Protein AF-A0A950RR37-F1 (afdb_monomer_lite)

Radius of gyration: 21.87 Å; chains: 1; bounding box: 48×30×69 Å

pLDDT: mean 87.21, std 10.22, range [50.81, 97.88]

Sequence (177 aa):
MQLVANQQLVKNRVRLGLGCHIAALVVFAIGLAFSLSSNTAAGELRYESWVAILIGLMLYSLGQTQLRRWGPRNRQEEQLGQDIRGLDDRYKLYAFLASSLPDYILVSPAGATVLIVNQETGQISCVRDQWRKPGGSKIMSLFRAGLGNPSADAARQQQRLRSVLAAEGLSNVPTSA

Structure (mmCIF, N/CA/C/O backbone):
data_AF-A0A950RR37-F1
#
_entry.id   AF-A0A950RR37-F1
#
loop_
_atom_site.group_PDB
_atom_site.id
_atom_site.type_symbol
_atom_site.label_atom_id
_atom_site.label_alt_id
_atom_site.label_comp_id
_atom_site.label_asym_id
_atom_site.label_entity_id
_atom_site.label_seq_id
_atom_site.pdbx_PDB_ins_code
_atom_site.Cartn_x
_atom_site.Cartn_y
_atom_site.Cartn_z
_atom_site.occupancy
_atom_site.B_iso_or_equiv
_atom_site.auth_seq_id
_atom_site.auth_comp_id
_atom_site.auth_asym_id
_atom_site.auth_atom_id
_atom_site.pdbx_PDB_model_num
ATOM 1 N N . MET A 1 1 ? -6.127 9.080 21.975 1.00 81.38 1 MET A N 1
ATOM 2 C CA . MET A 1 1 ? -5.759 8.097 20.921 1.00 81.38 1 MET A CA 1
ATOM 3 C C . MET A 1 1 ? -4.321 8.308 20.429 1.00 81.38 1 MET A C 1
ATOM 5 O O . MET A 1 1 ? -3.855 9.444 20.397 1.00 81.38 1 MET A O 1
ATOM 9 N N . GLN A 1 2 ? -3.613 7.234 20.037 1.00 86.19 2 GLN A N 1
ATOM 10 C CA . GLN A 1 2 ? -2.251 7.303 19.468 1.00 86.19 2 GLN A CA 1
ATOM 11 C C . GLN A 1 2 ? -2.188 6.732 18.038 1.00 86.19 2 GLN A C 1
ATOM 13 O O . GLN A 1 2 ? -2.521 5.566 17.823 1.00 86.19 2 GLN A O 1
ATOM 18 N N . LEU A 1 3 ? -1.713 7.528 17.071 1.00 90.19 3 LEU A N 1
ATOM 19 C CA . LEU A 1 3 ? -1.350 7.066 15.725 1.00 90.19 3 LEU A CA 1
ATOM 20 C C . LEU A 1 3 ? 0.134 6.687 15.699 1.00 90.19 3 LEU A C 1
ATOM 22 O O . LEU A 1 3 ? 1.000 7.531 15.924 1.00 90.19 3 LEU A O 1
ATOM 26 N N . VAL A 1 4 ? 0.432 5.431 15.379 1.00 91.81 4 VAL A N 1
ATOM 27 C CA . VAL A 1 4 ? 1.797 4.913 15.255 1.00 91.81 4 VAL A CA 1
ATOM 28 C C . VAL A 1 4 ? 2.022 4.466 13.817 1.00 91.81 4 VAL A C 1
ATOM 30 O O . VAL A 1 4 ? 1.556 3.410 13.398 1.00 91.81 4 VAL A O 1
ATOM 33 N N . ALA A 1 5 ? 2.753 5.275 13.051 1.00 90.44 5 ALA A N 1
ATOM 34 C CA . ALA A 1 5 ? 3.065 4.992 11.655 1.00 90.44 5 ALA A CA 1
ATOM 35 C C . ALA A 1 5 ? 4.565 4.737 11.457 1.00 90.44 5 ALA A C 1
ATOM 37 O O . ALA A 1 5 ? 5.395 5.559 11.852 1.00 90.44 5 ALA A O 1
ATOM 38 N N . ASN A 1 6 ? 4.934 3.640 10.789 1.00 93.25 6 ASN A N 1
ATOM 39 C CA . ASN A 1 6 ? 6.340 3.353 10.483 1.00 93.25 6 ASN A CA 1
ATOM 40 C C . ASN A 1 6 ? 6.809 4.132 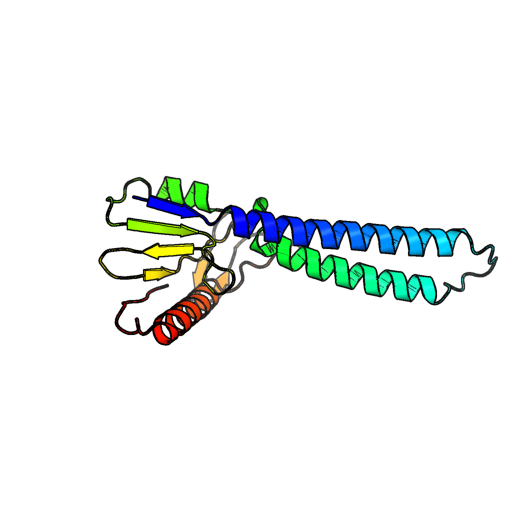9.241 1.00 93.25 6 ASN A C 1
ATOM 42 O O . ASN A 1 6 ? 6.939 3.602 8.134 1.00 93.25 6 ASN A O 1
ATOM 46 N N . GLN A 1 7 ? 7.085 5.422 9.436 1.00 91.06 7 GLN A N 1
ATOM 47 C CA . GLN A 1 7 ? 7.499 6.322 8.357 1.00 91.06 7 GLN A CA 1
ATOM 48 C C . GLN A 1 7 ? 8.806 5.875 7.687 1.00 91.06 7 GLN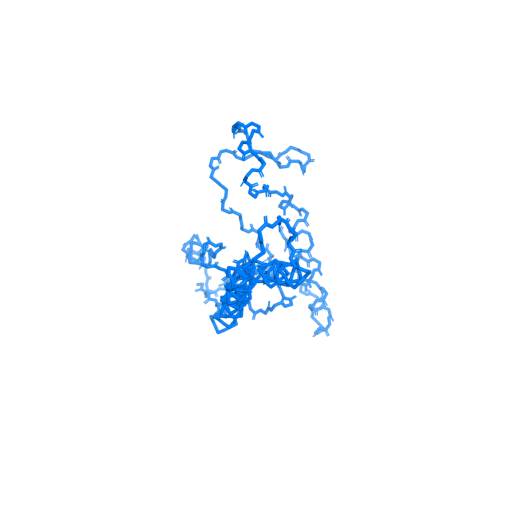 A C 1
ATOM 50 O O . GLN A 1 7 ? 8.985 6.092 6.489 1.00 91.06 7 GLN A O 1
ATOM 55 N N . GLN A 1 8 ? 9.715 5.239 8.431 1.00 92.62 8 GLN A N 1
ATOM 56 C CA . GLN A 1 8 ? 10.994 4.783 7.888 1.00 92.62 8 GLN A CA 1
ATOM 57 C C . GLN A 1 8 ? 10.807 3.617 6.914 1.00 92.62 8 GLN A C 1
ATOM 59 O O . GLN A 1 8 ? 11.353 3.644 5.809 1.00 92.62 8 GLN A O 1
ATOM 64 N N . LEU A 1 9 ? 9.992 2.624 7.284 1.00 92.12 9 LEU A N 1
ATOM 65 C CA . LEU A 1 9 ? 9.659 1.510 6.399 1.00 92.12 9 LEU A CA 1
ATOM 66 C C . LEU A 1 9 ? 8.993 2.014 5.117 1.00 92.12 9 LEU A C 1
ATOM 68 O O . LEU A 1 9 ? 9.409 1.633 4.023 1.00 92.12 9 LEU A O 1
ATOM 72 N N . VAL A 1 10 ? 8.003 2.901 5.247 1.00 91.94 10 VAL A N 1
ATOM 73 C CA . VAL A 1 10 ? 7.291 3.482 4.101 1.00 91.94 10 VAL A CA 1
ATOM 74 C C . VAL A 1 10 ? 8.262 4.223 3.182 1.00 91.94 10 VAL A C 1
ATOM 76 O O . VAL A 1 10 ? 8.319 3.925 1.989 1.00 91.94 10 VAL A O 1
ATOM 79 N N . LYS A 1 11 ? 9.095 5.122 3.723 1.00 93.44 11 LYS A N 1
ATOM 80 C CA . LYS A 1 11 ? 10.099 5.867 2.943 1.00 93.44 11 LYS A CA 1
ATOM 81 C C . LYS A 1 11 ? 11.045 4.934 2.190 1.00 93.44 11 LYS A C 1
ATOM 83 O O . LYS A 1 11 ? 11.296 5.149 1.007 1.00 93.44 11 LYS A O 1
ATOM 88 N N . ASN A 1 12 ? 11.536 3.881 2.840 1.00 93.88 12 ASN A N 1
ATOM 89 C CA . ASN A 1 12 ? 12.444 2.922 2.212 1.00 93.88 12 ASN A CA 1
ATOM 90 C C . ASN A 1 12 ? 11.770 2.151 1.072 1.00 93.88 12 ASN A C 1
ATOM 92 O O . ASN A 1 12 ? 12.359 1.980 0.006 1.00 93.88 12 ASN A O 1
ATOM 96 N N . ARG A 1 13 ? 10.516 1.726 1.256 1.00 93.69 13 ARG A N 1
ATOM 97 C CA . ARG A 1 13 ? 9.759 1.009 0.221 1.00 93.69 13 ARG A CA 1
ATOM 98 C C . ARG A 1 13 ? 9.394 1.901 -0.965 1.00 93.69 13 ARG A C 1
ATOM 100 O O . ARG A 1 13 ? 9.458 1.434 -2.100 1.00 93.69 13 ARG A O 1
ATOM 107 N N . VAL A 1 14 ? 9.082 3.175 -0.720 1.00 94.50 14 VAL A N 1
ATOM 108 C CA . VAL A 1 14 ? 8.862 4.175 -1.777 1.00 94.50 14 VAL A CA 1
ATOM 109 C C . VAL A 1 14 ? 10.147 4.433 -2.560 1.00 94.50 14 VAL A C 1
ATOM 111 O O . VAL A 1 14 ? 10.114 4.431 -3.787 1.00 94.50 14 VAL A O 1
ATOM 114 N N . ARG A 1 15 ? 11.290 4.593 -1.877 1.00 95.38 15 ARG A N 1
ATOM 115 C CA . ARG A 1 15 ? 12.597 4.756 -2.536 1.00 95.38 15 ARG A CA 1
ATOM 116 C C . ARG A 1 15 ? 12.960 3.554 -3.399 1.00 95.38 15 ARG A C 1
ATOM 118 O O . ARG A 1 15 ? 13.442 3.755 -4.505 1.00 95.38 15 ARG A O 1
ATOM 125 N N . LEU A 1 16 ? 12.690 2.334 -2.930 1.00 94.75 16 LEU A N 1
ATOM 126 C CA . LEU A 1 16 ? 12.880 1.123 -3.732 1.00 94.75 16 LEU A CA 1
ATOM 127 C C . LEU A 1 16 ? 12.036 1.178 -5.015 1.00 94.75 16 LEU A C 1
ATOM 129 O O . LEU A 1 16 ? 12.565 0.970 -6.101 1.00 94.75 16 LEU A O 1
ATOM 133 N N . GLY A 1 17 ? 10.747 1.517 -4.899 1.00 94.44 17 GLY A N 1
ATOM 134 C CA . GLY A 1 17 ? 9.853 1.626 -6.055 1.00 94.44 17 GLY A CA 1
ATOM 135 C C . GLY A 1 17 ? 10.295 2.695 -7.057 1.00 94.44 17 GLY A C 1
ATOM 136 O O . GLY A 1 17 ? 10.339 2.441 -8.260 1.00 94.44 17 GLY A O 1
ATOM 137 N N . LEU A 1 18 ? 10.695 3.868 -6.558 1.00 95.56 18 LEU A N 1
ATOM 138 C CA . LEU A 1 18 ? 11.233 4.947 -7.386 1.00 95.56 18 LEU A CA 1
ATOM 139 C C . LEU A 1 18 ? 12.555 4.544 -8.055 1.00 95.56 18 LEU A C 1
ATOM 141 O O . LEU A 1 18 ? 12.738 4.803 -9.240 1.00 95.56 18 LEU A O 1
ATOM 145 N N . GLY A 1 19 ? 13.443 3.865 -7.326 1.00 96.94 19 GLY A N 1
ATOM 146 C CA . GLY A 1 19 ? 14.690 3.324 -7.862 1.00 96.94 19 GLY A CA 1
ATOM 147 C C . GLY A 1 19 ? 14.450 2.333 -9.001 1.00 96.94 19 GLY A C 1
ATOM 148 O O . GLY A 1 19 ? 15.083 2.452 -10.046 1.00 96.94 19 GLY A O 1
ATOM 149 N N . CYS A 1 20 ? 13.484 1.419 -8.856 1.00 97.00 20 CYS A N 1
ATOM 150 C CA . CYS A 1 20 ? 13.084 0.499 -9.926 1.00 97.00 20 CYS A CA 1
ATOM 151 C C . CYS A 1 20 ? 12.562 1.235 -11.170 1.00 97.00 20 CYS A C 1
ATOM 153 O O . CYS A 1 20 ? 12.906 0.856 -12.286 1.00 97.00 20 CYS A O 1
ATOM 155 N N . HIS A 1 21 ? 11.773 2.302 -11.004 1.00 96.88 21 HIS A N 1
ATOM 156 C CA . HIS A 1 21 ? 11.297 3.111 -12.132 1.00 96.88 21 HIS A CA 1
ATOM 157 C C . HIS A 1 21 ? 12.425 3.878 -12.83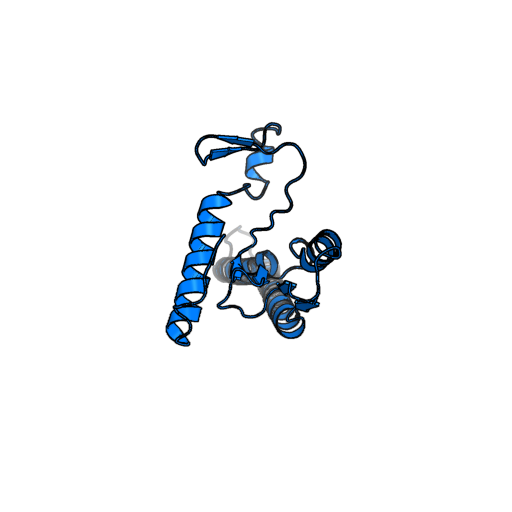1 1.00 96.88 21 HIS A C 1
ATOM 159 O O . HIS A 1 21 ? 12.455 3.921 -14.058 1.00 96.88 21 HIS A O 1
ATOM 165 N N . ILE A 1 22 ? 13.365 4.452 -12.073 1.00 97.88 22 ILE A N 1
ATOM 166 C CA . ILE A 1 22 ? 14.547 5.113 -12.645 1.00 97.88 22 ILE A CA 1
ATOM 167 C C . ILE A 1 22 ? 15.394 4.092 -13.412 1.00 97.88 22 ILE A C 1
ATOM 169 O O . ILE A 1 22 ? 15.778 4.350 -14.549 1.00 97.88 22 ILE A O 1
ATOM 173 N N . ALA A 1 23 ? 15.626 2.909 -12.837 1.00 97.69 23 ALA A N 1
ATOM 174 C CA . ALA A 1 23 ? 16.347 1.831 -13.506 1.00 97.69 23 ALA A CA 1
ATOM 175 C C . ALA A 1 23 ? 15.642 1.385 -14.798 1.00 97.69 23 ALA A C 1
ATOM 177 O O . ALA A 1 23 ? 16.295 1.250 -15.829 1.00 97.69 23 ALA A O 1
ATOM 178 N N . ALA A 1 24 ? 14.313 1.228 -14.775 1.00 97.50 24 ALA A N 1
ATOM 179 C CA . ALA A 1 24 ? 13.527 0.923 -15.969 1.00 97.50 24 ALA A CA 1
ATOM 180 C C . ALA A 1 24 ? 13.706 1.995 -17.056 1.00 97.50 24 ALA A C 1
ATOM 182 O O . ALA A 1 24 ? 13.945 1.661 -18.213 1.00 97.50 24 ALA A O 1
ATOM 183 N N . LEU A 1 25 ? 13.656 3.279 -16.683 1.00 97.69 25 LEU A N 1
ATOM 184 C CA . LEU A 1 25 ? 13.842 4.396 -17.609 1.00 97.69 25 LEU A CA 1
ATOM 185 C C . LEU A 1 25 ? 15.244 4.404 -18.232 1.00 97.69 25 LEU A C 1
ATOM 187 O O . LEU A 1 25 ? 15.368 4.612 -19.436 1.00 97.69 25 LEU A O 1
ATOM 191 N N . VAL A 1 26 ? 16.286 4.123 -17.445 1.00 97.81 26 VAL A N 1
ATOM 192 C CA . VAL A 1 26 ? 17.661 3.986 -17.952 1.00 97.81 26 VAL A CA 1
ATOM 193 C C . VAL A 1 26 ? 17.765 2.824 -18.941 1.00 97.81 26 VAL A C 1
ATOM 195 O O . VAL A 1 26 ? 18.327 2.995 -20.020 1.00 97.81 26 VAL A O 1
ATOM 198 N N . VAL A 1 27 ? 17.182 1.664 -18.625 1.00 96.62 27 VAL A N 1
ATOM 199 C CA . VAL A 1 27 ? 17.177 0.499 -19.527 1.00 96.62 27 VAL A CA 1
ATOM 200 C C . VAL A 1 27 ? 16.452 0.815 -20.837 1.00 96.62 27 VAL A C 1
ATOM 202 O O . VAL A 1 27 ? 16.970 0.506 -21.910 1.00 96.62 27 VAL A O 1
ATOM 205 N N . PHE A 1 28 ? 15.298 1.483 -20.778 1.00 95.75 28 PHE A N 1
ATOM 206 C CA . PHE A 1 28 ? 14.585 1.914 -21.981 1.00 95.75 28 PHE A CA 1
ATOM 207 C C . PHE A 1 28 ? 15.392 2.928 -22.801 1.00 95.75 28 PHE A C 1
ATOM 209 O O . PHE A 1 28 ? 15.444 2.805 -24.022 1.00 95.75 28 PHE A O 1
ATOM 216 N N . ALA A 1 29 ? 16.059 3.888 -22.155 1.00 94.94 29 ALA A N 1
ATOM 217 C CA . ALA A 1 29 ? 16.904 4.867 -22.836 1.00 94.94 29 ALA A CA 1
ATOM 218 C C . ALA A 1 29 ? 18.097 4.205 -23.546 1.00 94.94 29 ALA A C 1
ATOM 220 O O . ALA A 1 29 ? 18.396 4.550 -24.686 1.00 94.94 29 ALA A O 1
ATOM 221 N N . ILE A 1 30 ? 18.734 3.213 -22.914 1.00 92.50 30 ILE A N 1
ATOM 222 C CA . ILE A 1 30 ? 19.810 2.417 -23.523 1.00 92.50 30 ILE A CA 1
ATOM 223 C C . ILE A 1 30 ? 19.277 1.619 -24.723 1.00 92.50 30 ILE A C 1
ATOM 225 O O . ILE A 1 30 ? 19.874 1.651 -25.799 1.00 92.50 30 ILE A O 1
ATOM 229 N N . GLY A 1 31 ? 18.133 0.944 -24.568 1.00 90.75 31 GLY A N 1
ATOM 230 C CA . GLY A 1 31 ? 17.492 0.197 -25.655 1.00 90.75 31 GLY A CA 1
ATOM 231 C C . GLY A 1 31 ? 17.124 1.081 -26.851 1.00 90.75 31 GLY A C 1
ATOM 232 O O . GLY A 1 31 ? 17.312 0.675 -28.000 1.00 90.75 31 GLY A O 1
ATOM 233 N N . LEU A 1 32 ? 16.662 2.307 -26.582 1.00 89.50 32 LEU A N 1
ATOM 234 C CA . LEU A 1 32 ? 16.367 3.315 -27.597 1.00 89.50 32 LEU A CA 1
ATOM 235 C C . LEU A 1 32 ? 17.644 3.831 -28.273 1.00 89.50 32 LEU A C 1
ATOM 237 O O . LEU A 1 32 ? 17.692 3.898 -29.496 1.00 89.50 32 LEU A O 1
ATOM 241 N N . ALA A 1 33 ? 18.694 4.148 -27.513 1.00 89.31 33 ALA A N 1
ATOM 242 C CA . ALA A 1 33 ? 19.965 4.618 -28.065 1.00 89.31 33 ALA A CA 1
ATOM 243 C C . ALA A 1 33 ? 20.596 3.587 -29.014 1.00 89.31 33 ALA A C 1
ATOM 245 O O . ALA A 1 33 ? 21.077 3.950 -30.089 1.00 89.31 33 ALA A O 1
ATOM 246 N N . PHE A 1 34 ? 20.535 2.298 -28.663 1.00 86.25 34 PHE A N 1
ATOM 247 C CA . PHE A 1 34 ? 20.963 1.221 -29.554 1.00 86.25 34 PHE A CA 1
ATOM 248 C C . PHE A 1 34 ? 20.127 1.150 -30.832 1.00 86.25 34 PHE A C 1
ATOM 250 O O . PHE A 1 34 ? 20.703 1.010 -31.908 1.00 86.25 34 PHE A O 1
ATOM 257 N N . SER A 1 35 ? 18.805 1.308 -30.722 1.00 83.88 35 SER A N 1
ATOM 258 C CA . SER A 1 35 ? 17.900 1.327 -31.877 1.00 83.88 35 SER A CA 1
ATOM 259 C C . SER A 1 35 ? 18.124 2.528 -32.801 1.00 83.88 35 SER A C 1
ATOM 261 O O . SER A 1 35 ? 17.881 2.417 -33.997 1.00 83.88 35 SER A O 1
ATOM 263 N N . LEU A 1 36 ? 18.548 3.677 -32.266 1.00 83.75 36 LEU A N 1
ATOM 264 C CA . LEU A 1 36 ? 18.825 4.885 -33.054 1.00 83.75 36 LEU A CA 1
ATOM 265 C C . LEU A 1 36 ? 20.225 4.867 -33.681 1.00 83.75 36 LEU A C 1
ATOM 267 O O . LEU A 1 36 ? 20.450 5.502 -34.705 1.00 83.75 36 LEU A O 1
ATOM 271 N N . SER A 1 37 ? 21.164 4.146 -33.066 1.00 80.44 37 SER A N 1
ATOM 272 C CA . SER A 1 37 ? 22.545 4.024 -33.551 1.00 80.44 37 SER A CA 1
ATOM 273 C C . SER A 1 37 ? 22.694 2.968 -34.652 1.00 80.44 37 SER A C 1
ATOM 275 O O . SER A 1 37 ? 23.680 2.974 -35.389 1.00 80.44 37 SER A O 1
ATOM 277 N N . SER A 1 38 ? 21.736 2.047 -34.782 1.00 67.19 38 SER A N 1
ATOM 278 C CA . SER A 1 38 ? 21.681 1.107 -35.900 1.00 67.19 38 SER A CA 1
ATOM 279 C C . SER A 1 38 ? 21.205 1.827 -37.162 1.00 67.19 38 SER A C 1
ATOM 281 O O . SER A 1 38 ? 20.023 2.110 -37.328 1.00 67.19 38 SER A O 1
ATOM 283 N N . ASN A 1 39 ? 22.143 2.101 -38.067 1.00 60.59 39 ASN A N 1
ATOM 284 C CA . ASN A 1 39 ? 21.918 2.692 -39.388 1.00 60.59 39 ASN A CA 1
ATOM 285 C C . ASN A 1 39 ? 21.335 1.647 -40.371 1.00 60.59 39 ASN A C 1
ATOM 287 O O . ASN A 1 39 ? 21.856 1.422 -41.462 1.00 60.59 39 ASN A O 1
ATOM 291 N N . THR A 1 40 ? 20.313 0.906 -39.940 1.00 58.16 40 THR A N 1
ATOM 292 C CA . THR A 1 40 ? 19.701 -0.183 -40.708 1.00 58.16 40 THR A CA 1
ATOM 293 C C . THR A 1 40 ? 18.518 0.358 -41.499 1.00 58.16 40 THR A C 1
ATOM 295 O O . THR A 1 40 ? 17.463 0.654 -40.946 1.00 58.16 40 THR A O 1
ATOM 298 N N . ALA A 1 41 ? 18.694 0.460 -42.818 1.00 53.84 41 ALA A N 1
ATOM 299 C CA . ALA A 1 41 ? 17.680 0.887 -43.789 1.00 53.84 41 ALA A CA 1
ATOM 300 C C . ALA A 1 41 ? 16.501 -0.101 -43.965 1.00 53.84 41 ALA A C 1
ATOM 302 O O . ALA A 1 41 ? 15.653 0.094 -44.832 1.00 53.84 41 ALA A O 1
ATOM 303 N N . ALA A 1 42 ? 16.419 -1.152 -43.152 1.00 50.81 42 ALA A N 1
ATOM 304 C CA . ALA A 1 42 ? 15.324 -2.110 -43.135 1.00 50.81 42 ALA A CA 1
ATOM 305 C C . ALA A 1 42 ? 14.915 -2.341 -41.677 1.00 50.81 42 ALA A C 1
ATOM 307 O O . ALA A 1 42 ? 15.781 -2.493 -40.819 1.00 50.81 42 ALA A O 1
ATOM 308 N N . GLY A 1 43 ? 13.608 -2.315 -41.403 1.00 56.91 43 GLY A N 1
ATOM 309 C CA . GLY A 1 43 ? 12.986 -2.330 -40.073 1.00 56.91 43 GLY A CA 1
ATOM 310 C C . GLY A 1 43 ? 13.155 -3.615 -39.253 1.00 56.91 43 GLY A C 1
ATOM 311 O O . GLY A 1 43 ? 12.210 -4.047 -38.596 1.00 56.91 43 GLY A O 1
ATOM 312 N N . GLU A 1 44 ? 14.336 -4.227 -39.268 1.00 61.81 44 GLU A N 1
ATOM 313 C CA . GLU A 1 44 ? 14.703 -5.315 -38.371 1.00 61.81 44 GLU A CA 1
ATOM 314 C C . GLU A 1 44 ? 15.087 -4.729 -37.009 1.00 61.81 44 GLU A C 1
ATOM 316 O O . GLU A 1 44 ? 16.198 -4.241 -36.796 1.00 61.81 44 GLU A O 1
ATOM 321 N N . LEU A 1 45 ? 14.141 -4.748 -36.064 1.00 63.16 45 LEU A N 1
ATOM 322 C CA . LEU A 1 45 ? 14.453 -4.456 -34.668 1.00 63.16 45 LEU A CA 1
ATOM 323 C C . LEU A 1 45 ? 15.481 -5.470 -34.160 1.00 63.16 45 LEU A C 1
ATOM 325 O O . LEU A 1 45 ? 15.186 -6.659 -34.018 1.00 63.16 45 LEU A O 1
ATOM 329 N N . ARG A 1 46 ? 16.674 -4.969 -33.840 1.00 69.56 46 ARG A N 1
ATOM 330 C CA . ARG A 1 46 ? 17.762 -5.724 -33.219 1.00 69.56 46 ARG A CA 1
ATOM 331 C C . ARG A 1 46 ? 17.275 -6.376 -31.915 1.00 69.56 46 ARG A C 1
ATOM 333 O O . ARG A 1 46 ? 16.556 -5.756 -31.124 1.00 69.56 46 ARG A O 1
ATOM 340 N N . TYR A 1 47 ? 17.644 -7.637 -31.688 1.00 82.88 47 TYR A N 1
ATOM 341 C CA . TYR A 1 47 ? 17.157 -8.439 -30.555 1.00 82.88 47 TYR A CA 1
ATOM 342 C C . TYR A 1 47 ? 17.436 -7.784 -29.187 1.00 82.88 47 TYR A C 1
ATOM 344 O O . TYR A 1 47 ? 16.694 -7.996 -28.229 1.00 82.88 47 TYR A O 1
ATOM 352 N N . GLU A 1 48 ? 18.467 -6.944 -29.085 1.00 82.19 48 GLU A N 1
ATOM 353 C CA . GLU A 1 48 ? 18.843 -6.236 -27.862 1.00 82.19 48 GLU A CA 1
ATOM 354 C C . GLU A 1 48 ? 17.782 -5.217 -27.438 1.00 82.19 48 GLU A C 1
ATOM 356 O O . GLU A 1 48 ? 17.537 -5.056 -26.242 1.00 82.19 48 GLU A O 1
ATOM 361 N N . SER A 1 49 ? 17.106 -4.564 -28.390 1.00 85.50 49 SER A N 1
ATOM 362 C CA . SER A 1 49 ? 16.012 -3.636 -28.084 1.00 85.50 49 SER A CA 1
ATOM 363 C C . SER A 1 49 ? 14.809 -4.377 -27.496 1.00 85.50 49 SER A C 1
ATOM 365 O O . SER A 1 49 ? 14.204 -3.893 -26.540 1.00 85.50 49 SER A O 1
ATOM 367 N N . TRP A 1 50 ? 14.508 -5.587 -27.980 1.00 88.69 50 TRP A N 1
ATOM 368 C CA . TRP A 1 50 ? 13.466 -6.440 -27.398 1.00 88.69 50 TRP A CA 1
ATOM 369 C C . TRP A 1 50 ? 13.797 -6.862 -25.966 1.00 88.69 50 TRP A C 1
ATOM 371 O O . TRP A 1 50 ? 12.948 -6.765 -25.078 1.00 88.69 50 TRP A O 1
ATOM 381 N N . VAL A 1 51 ? 15.044 -7.272 -25.721 1.00 92.19 51 VAL A N 1
ATOM 382 C CA . VAL A 1 51 ? 15.516 -7.630 -24.376 1.00 92.19 51 VAL A CA 1
ATOM 383 C C . VAL A 1 51 ? 15.433 -6.427 -23.432 1.00 92.19 51 VAL A C 1
ATOM 385 O O . VAL A 1 51 ? 14.930 -6.558 -22.315 1.00 92.19 51 VAL A O 1
ATOM 388 N N . ALA A 1 52 ? 15.851 -5.240 -23.883 1.00 93.25 52 ALA A N 1
ATOM 389 C CA . ALA A 1 52 ? 15.755 -4.013 -23.096 1.00 93.25 52 ALA A CA 1
ATOM 390 C C . ALA A 1 52 ? 14.299 -3.670 -22.740 1.00 93.25 52 ALA A C 1
ATOM 3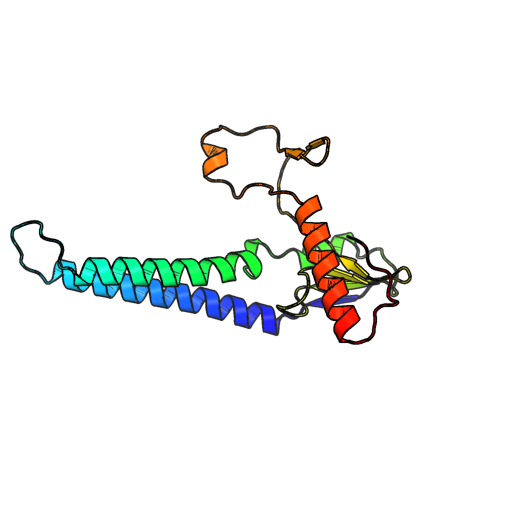92 O O . ALA A 1 52 ? 14.015 -3.328 -21.592 1.00 93.25 52 ALA A O 1
ATOM 393 N N . ILE A 1 53 ? 13.361 -3.820 -23.683 1.00 93.38 53 ILE A N 1
ATOM 394 C CA . ILE A 1 53 ? 11.935 -3.588 -23.423 1.00 93.38 53 ILE A CA 1
ATOM 395 C C . ILE A 1 53 ? 11.414 -4.548 -22.347 1.00 93.38 53 ILE A C 1
ATOM 397 O O . ILE A 1 53 ? 10.776 -4.106 -21.391 1.00 93.38 53 ILE A O 1
ATOM 401 N N . LEU A 1 54 ? 11.706 -5.846 -22.461 1.00 95.75 54 LEU A N 1
ATOM 402 C CA . LEU A 1 54 ? 11.243 -6.847 -21.494 1.00 95.75 54 LEU A CA 1
ATOM 403 C C . LEU A 1 54 ? 11.789 -6.583 -20.085 1.00 95.75 54 LEU A C 1
ATOM 405 O O . LEU A 1 54 ? 11.027 -6.585 -19.115 1.00 95.75 54 LEU A O 1
ATOM 409 N N . ILE A 1 55 ? 13.088 -6.298 -19.969 1.00 96.69 55 ILE A N 1
ATOM 410 C CA . ILE A 1 55 ? 13.724 -5.993 -18.681 1.00 96.69 55 ILE A CA 1
ATOM 411 C C . ILE A 1 55 ? 13.163 -4.693 -18.096 1.00 96.69 55 ILE A C 1
ATOM 413 O O . ILE A 1 55 ? 12.825 -4.641 -16.911 1.00 96.69 55 ILE A O 1
ATOM 417 N N . GLY A 1 56 ? 13.012 -3.651 -18.918 1.00 96.81 56 GLY A N 1
ATOM 418 C CA . GLY A 1 56 ? 12.440 -2.380 -18.486 1.00 96.81 56 GLY A CA 1
ATOM 419 C C . GLY A 1 56 ? 11.001 -2.533 -17.986 1.00 96.81 56 GLY A C 1
ATOM 420 O O . GLY A 1 56 ? 10.661 -2.006 -16.927 1.00 96.81 56 GLY A O 1
ATOM 421 N N . LEU A 1 57 ? 10.168 -3.321 -18.674 1.00 97.00 57 LEU A N 1
ATOM 422 C CA . LEU A 1 57 ? 8.795 -3.610 -18.245 1.00 97.00 57 LEU A CA 1
ATOM 423 C C . LEU A 1 57 ? 8.749 -4.404 -16.934 1.00 97.00 57 LEU A C 1
ATOM 425 O O . LEU A 1 57 ? 7.903 -4.126 -16.082 1.00 97.00 57 LEU A O 1
ATOM 429 N N . MET A 1 58 ? 9.668 -5.352 -16.734 1.00 97.19 58 MET A N 1
ATOM 430 C CA . MET A 1 58 ? 9.772 -6.102 -15.480 1.00 97.19 58 MET A CA 1
ATOM 431 C C . MET A 1 58 ? 10.143 -5.183 -14.308 1.00 97.19 58 MET A C 1
ATOM 433 O O . MET A 1 58 ? 9.475 -5.204 -13.273 1.00 97.19 58 MET A O 1
ATOM 437 N N . LEU A 1 59 ? 11.160 -4.333 -14.479 1.00 96.56 59 LEU A N 1
ATOM 438 C CA . LEU A 1 59 ? 11.575 -3.352 -13.470 1.00 96.56 59 LEU A CA 1
ATOM 439 C C . LEU A 1 59 ? 10.465 -2.344 -13.166 1.00 96.56 59 LEU A C 1
ATOM 441 O O . LEU A 1 59 ? 10.202 -2.048 -11.999 1.00 96.56 59 LEU A O 1
ATOM 445 N N . TYR A 1 60 ? 9.777 -1.857 -14.200 1.00 96.50 60 TYR A N 1
ATOM 446 C CA . TYR A 1 60 ? 8.629 -0.973 -14.039 1.00 96.50 60 TYR A CA 1
ATOM 447 C C . TYR A 1 60 ? 7.508 -1.656 -13.250 1.00 96.50 60 TYR A C 1
ATOM 449 O O . TYR A 1 60 ? 7.001 -1.090 -12.286 1.00 96.50 60 TYR A O 1
ATOM 457 N N . SER A 1 61 ? 7.168 -2.902 -13.589 1.00 95.38 61 SER A N 1
ATOM 458 C CA . SER A 1 61 ? 6.154 -3.680 -12.871 1.00 95.38 61 SER A CA 1
ATOM 459 C C . SER A 1 61 ? 6.505 -3.848 -11.387 1.00 95.38 61 SER A C 1
ATOM 461 O O . SER A 1 61 ? 5.674 -3.580 -10.515 1.00 95.38 61 SER A O 1
ATOM 463 N N . LEU A 1 62 ? 7.760 -4.195 -11.074 1.00 94.94 62 LEU A N 1
ATOM 464 C CA . LEU A 1 62 ? 8.249 -4.295 -9.695 1.00 94.94 62 LEU A CA 1
ATOM 465 C C . LEU A 1 62 ? 8.195 -2.950 -8.959 1.00 94.94 62 LEU A C 1
ATOM 467 O O . LEU A 1 62 ? 7.745 -2.896 -7.818 1.00 94.94 62 LEU A O 1
ATOM 471 N N . GLY A 1 63 ? 8.586 -1.846 -9.597 1.00 94.12 63 GLY A N 1
ATOM 472 C CA . GLY A 1 63 ? 8.461 -0.518 -8.992 1.00 94.12 63 GLY A CA 1
ATOM 473 C C . GLY A 1 63 ? 7.003 -0.130 -8.733 1.00 94.12 63 GLY A C 1
ATOM 474 O O . GLY A 1 63 ? 6.659 0.407 -7.674 1.00 94.12 63 GLY A O 1
ATOM 475 N N . GLN A 1 64 ? 6.119 -0.490 -9.659 1.00 93.38 64 GLN A N 1
ATOM 476 C CA . GLN A 1 64 ? 4.708 -0.164 -9.592 1.00 93.38 64 GLN A CA 1
ATOM 477 C C . GLN A 1 64 ? 3.985 -0.930 -8.479 1.00 93.38 64 GLN A C 1
ATOM 479 O O . GLN A 1 64 ? 3.113 -0.343 -7.833 1.00 93.38 64 GLN A O 1
ATOM 484 N N . THR A 1 65 ? 4.335 -2.195 -8.211 1.00 91.25 65 THR A N 1
ATOM 485 C CA . THR A 1 65 ? 3.776 -2.941 -7.064 1.00 91.25 65 THR A CA 1
ATOM 486 C C . THR A 1 65 ? 4.154 -2.280 -5.740 1.00 91.25 65 THR A C 1
ATOM 488 O O . THR A 1 65 ? 3.300 -2.133 -4.862 1.00 91.25 65 THR A O 1
ATOM 491 N N . GLN A 1 66 ? 5.384 -1.770 -5.629 1.00 90.75 66 GLN A N 1
ATOM 492 C CA . GLN A 1 66 ? 5.825 -1.031 -4.451 1.00 90.75 66 GLN A CA 1
ATOM 493 C C . GLN A 1 66 ? 5.040 0.279 -4.278 1.00 90.75 66 GLN A C 1
ATOM 495 O O . GLN A 1 66 ? 4.476 0.554 -3.217 1.00 90.75 66 GLN A O 1
ATOM 500 N N . LEU A 1 67 ? 4.931 1.085 -5.330 1.00 91.50 67 LEU A N 1
ATOM 501 C CA . LEU A 1 67 ? 4.226 2.365 -5.240 1.00 91.50 67 LEU A CA 1
ATOM 502 C C . LEU A 1 67 ? 2.709 2.211 -5.067 1.00 91.50 67 LEU A C 1
ATOM 504 O O . LEU A 1 67 ? 2.090 3.078 -4.456 1.00 91.50 67 LEU A O 1
ATOM 508 N N . ARG A 1 68 ? 2.102 1.109 -5.531 1.00 88.62 68 ARG A N 1
ATOM 509 C CA . ARG A 1 68 ? 0.679 0.817 -5.282 1.00 88.62 68 ARG A CA 1
ATOM 510 C C . ARG A 1 68 ? 0.377 0.583 -3.802 1.00 88.62 68 ARG A C 1
ATOM 512 O O . ARG A 1 68 ? -0.699 0.958 -3.363 1.00 88.62 68 ARG A O 1
ATOM 519 N N . ARG A 1 69 ? 1.289 -0.010 -3.029 1.00 87.44 69 ARG A N 1
ATOM 520 C CA . ARG A 1 69 ? 1.060 -0.239 -1.592 1.00 87.44 69 ARG A CA 1
ATOM 521 C C . ARG A 1 69 ? 1.547 0.918 -0.718 1.00 87.44 69 ARG A C 1
ATOM 523 O O . ARG A 1 69 ? 0.848 1.318 0.200 1.00 87.44 69 ARG A O 1
ATOM 530 N N . TRP A 1 70 ? 2.740 1.452 -0.990 1.00 89.56 70 TRP A N 1
ATOM 531 C CA . TRP A 1 70 ? 3.409 2.425 -0.107 1.00 89.56 70 TRP A CA 1
ATOM 532 C C . TRP A 1 70 ? 3.393 3.870 -0.625 1.00 89.56 70 TRP A C 1
ATOM 534 O O . TRP A 1 70 ? 3.879 4.774 0.057 1.00 89.56 70 TRP A O 1
ATOM 544 N N . GLY A 1 71 ? 2.883 4.106 -1.835 1.00 88.06 71 GLY A N 1
ATOM 545 C CA . GLY A 1 71 ? 2.876 5.428 -2.454 1.00 88.06 71 GLY A CA 1
ATOM 546 C C . GLY A 1 71 ? 1.960 6.423 -1.730 1.00 88.06 71 GLY A C 1
ATOM 547 O O . GLY A 1 71 ? 0.913 6.034 -1.215 1.00 88.06 71 GLY A O 1
ATOM 548 N N . PRO A 1 72 ? 2.301 7.726 -1.735 1.00 83.81 72 PRO A N 1
ATOM 549 C CA . PRO A 1 72 ? 1.559 8.764 -1.013 1.00 83.81 72 PRO A CA 1
ATOM 550 C C . PRO A 1 72 ? 0.100 8.879 -1.450 1.00 83.81 72 PRO A C 1
ATOM 552 O O . PRO A 1 72 ? -0.754 9.181 -0.629 1.00 83.81 72 PRO A O 1
ATOM 555 N N . ARG A 1 73 ? -0.196 8.580 -2.720 1.00 81.88 73 ARG A N 1
ATOM 556 C CA . ARG A 1 73 ? -1.562 8.619 -3.242 1.00 81.88 73 ARG A CA 1
ATOM 557 C C . ARG A 1 73 ? -2.502 7.681 -2.490 1.00 81.88 73 ARG A C 1
ATOM 559 O O . ARG A 1 73 ? -3.629 8.075 -2.268 1.00 81.88 73 ARG A O 1
ATOM 566 N N . ASN A 1 74 ? -2.041 6.501 -2.077 1.00 79.75 74 ASN A N 1
ATOM 567 C CA . ASN A 1 74 ? -2.887 5.465 -1.470 1.00 79.75 74 ASN A CA 1
ATOM 568 C C . ASN A 1 74 ? -2.822 5.472 0.070 1.00 79.75 74 ASN A C 1
ATOM 570 O O . ASN A 1 74 ? -3.419 4.621 0.726 1.00 79.75 74 ASN A O 1
ATOM 574 N N . ARG A 1 75 ? -2.072 6.413 0.652 1.00 87.88 75 ARG A N 1
ATOM 575 C CA . ARG A 1 75 ? -1.876 6.551 2.097 1.00 87.88 75 ARG A CA 1
ATOM 576 C C . ARG A 1 75 ? -3.029 7.327 2.718 1.00 87.88 75 ARG A C 1
ATOM 578 O O . ARG A 1 75 ? -3.462 8.345 2.183 1.00 87.88 75 ARG A O 1
ATOM 585 N N . GLN A 1 76 ? -3.555 6.811 3.822 1.00 89.06 76 GLN A N 1
ATOM 586 C CA . GLN A 1 76 ? -4.802 7.256 4.451 1.00 89.06 76 GLN A CA 1
ATOM 587 C C . GLN A 1 76 ? -4.683 7.368 5.971 1.00 89.06 76 GLN A C 1
ATOM 589 O O . GLN A 1 76 ? -5.660 7.692 6.635 1.00 89.06 76 GLN A O 1
ATOM 594 N N . GLU A 1 77 ? -3.493 7.156 6.535 1.00 90.25 77 GLU A N 1
ATOM 595 C CA . GLU A 1 77 ? -3.260 7.242 7.979 1.00 90.25 77 GLU A CA 1
ATOM 596 C C . GLU A 1 77 ? -3.628 8.600 8.582 1.00 90.25 77 GLU A C 1
ATOM 598 O O . GLU A 1 77 ? -4.068 8.649 9.725 1.00 90.25 77 GLU A O 1
ATOM 603 N N . GLU A 1 78 ? -3.449 9.693 7.839 1.00 88.25 78 GLU A N 1
ATOM 604 C CA . GLU A 1 78 ? -3.732 11.039 8.335 1.00 88.25 78 GLU A CA 1
ATOM 605 C C . GLU A 1 78 ? -5.237 11.293 8.398 1.00 88.25 78 GLU A C 1
ATOM 607 O O . GLU A 1 78 ? -5.734 11.720 9.435 1.00 88.25 78 GLU A O 1
ATOM 612 N N . GLN A 1 79 ? -5.966 10.952 7.331 1.00 89.88 79 GLN A N 1
ATOM 613 C CA . GLN A 1 79 ? -7.428 11.053 7.287 1.00 89.88 79 GLN A CA 1
ATOM 614 C C . GLN A 1 79 ? -8.065 10.124 8.320 1.00 89.88 79 GLN A C 1
ATOM 616 O O . GLN A 1 79 ? -8.838 10.570 9.160 1.00 89.88 79 GLN A O 1
ATOM 621 N N . LEU A 1 80 ? -7.635 8.861 8.359 1.00 89.88 80 LEU A N 1
ATOM 622 C CA . LEU A 1 80 ? -8.128 7.895 9.334 1.00 89.88 80 LEU A CA 1
ATOM 623 C C . LEU A 1 80 ? -7.807 8.326 10.771 1.00 89.88 80 LEU A C 1
ATOM 625 O O . LEU A 1 80 ? -8.634 8.167 11.661 1.00 89.88 80 LEU A O 1
ATOM 629 N N . GLY A 1 81 ? -6.623 8.901 11.000 1.00 89.94 81 GLY A N 1
ATOM 630 C CA . GLY A 1 81 ? -6.230 9.459 12.291 1.00 89.94 81 GLY A CA 1
ATOM 631 C C . GLY A 1 81 ? -7.078 10.660 12.718 1.00 89.94 81 GLY A C 1
ATOM 632 O O . GLY A 1 81 ? -7.346 10.812 13.909 1.00 89.94 81 GLY A O 1
ATOM 633 N N . GLN A 1 82 ? -7.522 11.491 11.771 1.00 90.25 82 GLN A N 1
ATOM 634 C CA . GLN A 1 82 ? -8.458 12.589 12.028 1.00 90.25 82 GLN A CA 1
ATOM 635 C C . GLN A 1 82 ? -9.856 12.059 12.371 1.00 90.25 82 GLN A C 1
ATOM 637 O O . GLN A 1 82 ? -10.426 12.487 13.374 1.00 90.25 82 GLN A O 1
ATOM 642 N N . ASP A 1 83 ? -10.358 11.084 11.611 1.00 88.00 83 ASP A N 1
ATOM 643 C CA . ASP A 1 83 ? -11.700 10.512 11.789 1.00 88.00 83 ASP A CA 1
ATOM 644 C C . ASP A 1 83 ? -11.872 9.819 13.148 1.00 88.00 83 ASP A C 1
ATOM 646 O O . ASP A 1 83 ? -12.937 9.878 13.761 1.00 88.00 83 ASP A O 1
ATOM 650 N N . ILE A 1 84 ? -10.809 9.197 13.667 1.00 87.38 84 ILE A N 1
ATOM 651 C CA . ILE A 1 84 ? -10.839 8.491 14.958 1.00 87.38 84 ILE A CA 1
ATOM 652 C C . ILE A 1 84 ? -10.275 9.312 16.123 1.00 87.38 84 ILE A C 1
ATOM 654 O O . ILE A 1 84 ? -10.105 8.789 17.226 1.00 87.38 84 ILE A O 1
ATOM 658 N N . ARG A 1 85 ? -9.994 10.605 15.918 1.00 86.19 85 ARG A N 1
ATOM 659 C CA . ARG A 1 85 ? -9.394 11.474 16.944 1.00 86.19 85 ARG A CA 1
ATOM 660 C C . ARG A 1 85 ? -10.269 11.636 18.189 1.00 86.19 85 ARG A C 1
ATOM 662 O O . ARG A 1 85 ? -9.740 11.886 19.266 1.00 86.19 85 ARG A O 1
ATOM 669 N N . GLY A 1 86 ? -11.586 11.472 18.045 1.00 87.38 86 GLY A N 1
ATOM 670 C CA . GLY A 1 86 ? -12.546 11.506 19.152 1.00 87.38 86 GLY A CA 1
ATOM 671 C C . GLY A 1 86 ? -12.512 10.277 20.069 1.00 87.38 86 GLY A C 1
ATOM 672 O O . GLY A 1 86 ? -13.211 10.261 21.078 1.00 87.38 86 GLY A O 1
ATOM 673 N N . LEU A 1 87 ? -11.726 9.246 19.737 1.00 89.06 87 LEU A N 1
ATOM 674 C CA . LEU A 1 87 ? -11.580 8.059 20.574 1.00 89.06 87 LEU A CA 1
ATOM 675 C C . LEU A 1 87 ? -10.617 8.293 21.749 1.00 89.06 87 LEU A C 1
ATOM 677 O O . LEU A 1 87 ? -9.605 8.991 21.650 1.00 89.06 87 LEU A O 1
ATOM 681 N N . ASP A 1 88 ? -10.923 7.615 22.852 1.00 90.19 88 ASP A N 1
ATOM 682 C CA . ASP A 1 88 ? -10.147 7.600 24.094 1.00 90.19 88 ASP A CA 1
ATOM 683 C C . ASP A 1 88 ? -8.699 7.078 23.894 1.00 90.19 88 ASP A C 1
ATOM 685 O O . ASP A 1 88 ? -8.345 6.472 22.878 1.00 90.19 88 ASP A O 1
ATOM 689 N N . ASP A 1 89 ? -7.826 7.280 24.878 1.00 88.94 89 ASP A N 1
ATOM 690 C CA . ASP A 1 89 ? -6.397 6.929 24.843 1.00 88.94 89 ASP A CA 1
ATOM 691 C C . ASP A 1 89 ? -6.108 5.427 24.826 1.00 88.94 89 ASP A C 1
ATOM 693 O O . ASP A 1 89 ? -5.006 4.996 24.482 1.00 88.94 89 ASP A O 1
ATOM 697 N N . ARG A 1 90 ? -7.127 4.616 25.105 1.00 91.44 90 ARG A N 1
ATOM 698 C CA . ARG A 1 90 ? -7.077 3.157 24.968 1.00 91.44 90 ARG A CA 1
ATOM 699 C C . ARG A 1 90 ? -7.065 2.682 23.512 1.00 91.44 90 ARG A C 1
ATOM 701 O O . ARG A 1 90 ? -6.793 1.508 23.271 1.00 91.44 90 ARG A O 1
ATOM 708 N N . TYR A 1 91 ? -7.354 3.567 22.557 1.00 92.94 91 TYR A N 1
ATOM 709 C CA . TYR A 1 91 ? -7.319 3.260 21.131 1.00 92.94 91 TYR A CA 1
ATOM 710 C C . TYR A 1 91 ? -5.976 3.648 20.514 1.00 92.94 91 TYR A C 1
ATOM 712 O O . TYR A 1 91 ? -5.504 4.785 20.648 1.00 92.94 91 TYR A O 1
ATOM 720 N N . LYS A 1 92 ? -5.376 2.701 19.790 1.00 93.62 92 LYS A N 1
ATOM 721 C CA . LYS A 1 92 ? -4.135 2.903 19.038 1.00 93.62 92 LYS A CA 1
ATOM 722 C C . LYS A 1 92 ? -4.317 2.465 17.598 1.00 93.62 92 LYS A C 1
ATOM 724 O O . LYS A 1 92 ? -4.692 1.324 17.345 1.00 93.62 92 LYS A O 1
ATOM 729 N N . LEU A 1 93 ? -4.020 3.355 16.660 1.00 94.44 93 LEU A N 1
ATOM 730 C CA . LEU A 1 93 ? -4.002 3.032 15.239 1.00 94.44 93 LEU A CA 1
ATOM 731 C C . LEU A 1 93 ? -2.559 2.808 14.802 1.00 94.44 93 LEU A C 1
ATOM 733 O O . LEU A 1 93 ? -1.740 3.723 14.857 1.00 94.44 93 LEU A O 1
ATOM 737 N N . TYR A 1 94 ? -2.260 1.603 14.340 1.00 94.50 94 TYR A N 1
ATOM 738 C CA . TYR A 1 94 ? -0.989 1.267 13.723 1.00 94.50 94 TYR A CA 1
ATOM 739 C C . TYR A 1 94 ? -1.125 1.340 12.208 1.00 94.50 94 TYR A C 1
ATOM 741 O O . TYR A 1 94 ? -1.978 0.666 11.634 1.00 94.50 94 TYR A O 1
ATOM 749 N N . ALA A 1 95 ? -0.267 2.133 11.572 1.00 93.75 95 ALA A N 1
ATOM 750 C CA . ALA A 1 95 ? -0.207 2.280 10.124 1.00 93.75 95 ALA A CA 1
ATOM 751 C C . ALA A 1 95 ? 1.143 1.785 9.589 1.00 93.75 95 ALA A C 1
ATOM 753 O O . ALA A 1 95 ? 2.213 2.227 10.019 1.00 93.75 95 ALA A O 1
ATOM 754 N N . PHE A 1 96 ? 1.095 0.860 8.633 1.00 91.50 96 PHE A N 1
ATOM 755 C CA . PHE A 1 96 ? 2.251 0.271 7.958 1.00 91.50 96 PHE A CA 1
ATOM 756 C C . PHE A 1 96 ? 3.337 -0.235 8.917 1.00 91.50 96 PHE A C 1
ATOM 758 O O . PHE A 1 96 ? 4.523 -0.056 8.653 1.00 91.50 96 PHE A O 1
ATOM 765 N N . LEU A 1 97 ? 2.954 -0.866 10.032 1.00 91.75 97 LEU A N 1
ATOM 766 C CA . LEU A 1 97 ? 3.897 -1.243 11.091 1.00 91.75 97 LEU A CA 1
ATOM 767 C C . LEU A 1 97 ? 5.032 -2.145 10.574 1.00 91.75 97 LEU A C 1
ATOM 769 O O . LEU A 1 97 ? 6.208 -1.889 10.845 1.00 91.75 97 LEU A O 1
ATOM 773 N N . ALA A 1 98 ? 4.677 -3.157 9.777 1.00 89.56 98 ALA A N 1
ATOM 774 C CA . ALA A 1 98 ? 5.606 -4.083 9.140 1.00 89.56 98 ALA A CA 1
ATOM 775 C C . ALA A 1 98 ? 5.090 -4.537 7.766 1.00 89.56 98 ALA A C 1
ATOM 777 O O . ALA A 1 98 ? 3.891 -4.569 7.510 1.00 89.56 98 ALA A O 1
ATOM 778 N N . SER A 1 99 ? 5.994 -4.967 6.876 1.00 86.38 99 SER A N 1
ATOM 779 C CA . SER A 1 99 ? 5.601 -5.499 5.555 1.00 86.38 99 SER A CA 1
ATOM 780 C C . SER A 1 99 ? 4.809 -6.814 5.648 1.00 86.38 99 SER A C 1
ATOM 782 O O . SER A 1 99 ? 4.051 -7.133 4.723 1.00 86.38 99 SER A O 1
ATOM 784 N N . SER A 1 100 ? 5.004 -7.557 6.746 1.00 87.00 100 SER A N 1
ATOM 785 C CA . SER A 1 100 ? 4.340 -8.815 7.105 1.00 87.00 100 SER A CA 1
ATOM 786 C C . SER A 1 100 ? 2.947 -8.631 7.711 1.00 87.00 100 SER A C 1
ATOM 788 O O . SER A 1 100 ? 2.200 -9.604 7.770 1.00 87.00 100 SER A O 1
ATOM 790 N N . LEU A 1 101 ? 2.589 -7.415 8.125 1.00 90.69 101 LEU A N 1
ATOM 791 C CA . LEU A 1 101 ? 1.322 -7.100 8.775 1.00 90.69 101 LEU A CA 1
ATOM 792 C C . LEU A 1 101 ? 0.338 -6.411 7.811 1.00 90.69 101 LEU A C 1
ATOM 794 O O . LEU A 1 101 ? 0.753 -5.938 6.741 1.00 90.69 101 LEU A O 1
ATOM 798 N N . PRO A 1 102 ? -0.959 -6.382 8.175 1.00 91.56 102 PRO A N 1
ATOM 799 C CA . PRO A 1 102 ? -1.948 -5.479 7.590 1.00 91.56 102 PRO A CA 1
ATOM 800 C C . PRO A 1 102 ? -1.487 -4.021 7.575 1.00 91.56 102 PRO A C 1
ATOM 802 O O . PRO A 1 102 ? -0.673 -3.605 8.403 1.00 91.56 102 PRO A O 1
ATOM 805 N N . ASP A 1 103 ? -2.025 -3.245 6.636 1.00 92.25 103 ASP A N 1
ATOM 806 C CA . ASP A 1 103 ? -1.628 -1.845 6.465 1.00 92.25 103 ASP A CA 1
ATOM 807 C C . ASP A 1 103 ? -2.167 -0.963 7.597 1.00 92.25 103 ASP A C 1
ATOM 809 O O . ASP A 1 103 ? -1.441 -0.094 8.073 1.00 92.25 103 ASP A O 1
ATOM 813 N N . TYR A 1 104 ? -3.381 -1.234 8.086 1.00 94.06 104 TYR A N 1
ATOM 814 C CA . TYR A 1 104 ? -3.978 -0.524 9.215 1.00 94.06 104 TYR A CA 1
ATOM 815 C C . TYR A 1 104 ? -4.529 -1.504 10.248 1.00 94.06 104 TYR A C 1
ATOM 817 O O . TYR A 1 104 ? -5.300 -2.410 9.922 1.00 94.06 104 TYR A O 1
ATOM 825 N N . ILE A 1 105 ? -4.137 -1.312 11.506 1.00 94.94 105 ILE A N 1
ATOM 826 C CA . ILE A 1 105 ? -4.606 -2.108 12.642 1.00 94.94 105 ILE A CA 1
ATOM 827 C C . ILE A 1 105 ? -5.051 -1.148 13.739 1.00 94.94 105 ILE A C 1
ATOM 829 O O . ILE A 1 105 ? -4.241 -0.382 14.262 1.00 94.94 105 ILE A O 1
ATOM 833 N N . LEU A 1 106 ? -6.325 -1.206 14.110 1.00 94.44 106 LEU A N 1
ATOM 834 C CA . LEU A 1 106 ? -6.868 -0.506 15.263 1.00 94.44 106 LEU A CA 1
ATOM 835 C C . LEU A 1 106 ? -6.856 -1.442 16.469 1.00 94.44 106 LEU A C 1
ATOM 837 O O . LEU A 1 106 ? -7.590 -2.426 16.524 1.00 94.44 106 LEU A O 1
ATOM 841 N N . VAL A 1 107 ? -6.028 -1.124 17.453 1.00 94.81 107 VAL A N 1
ATOM 842 C CA . VAL A 1 107 ? -6.004 -1.812 18.740 1.00 94.81 107 VAL A CA 1
ATOM 843 C C . VAL A 1 107 ? -6.907 -1.060 19.706 1.00 94.81 107 VAL A C 1
ATOM 845 O O . VAL A 1 107 ? -6.778 0.151 19.882 1.00 94.81 107 VAL A O 1
ATOM 848 N N . SER A 1 108 ? -7.822 -1.799 20.322 1.00 93.00 108 SER A N 1
ATOM 849 C CA . SER A 1 108 ? -8.787 -1.318 21.306 1.00 93.00 108 SER A CA 1
ATOM 850 C C . SER A 1 108 ? -8.818 -2.268 22.512 1.00 93.00 108 SER A C 1
ATOM 852 O O . SER A 1 108 ? -8.279 -3.374 22.427 1.00 93.00 108 SER A O 1
ATOM 854 N N . PRO A 1 109 ? -9.499 -1.911 23.616 1.00 91.31 109 PRO A N 1
ATOM 855 C CA . PRO A 1 109 ? -9.715 -2.832 24.735 1.00 91.31 109 PRO A CA 1
ATOM 856 C C . PRO A 1 109 ? -10.399 -4.152 24.350 1.00 91.31 109 PRO A C 1
ATOM 858 O O . PRO A 1 109 ? -10.232 -5.145 25.048 1.00 91.31 109 PRO A O 1
ATOM 861 N N . ALA A 1 110 ? -11.160 -4.172 23.251 1.00 90.75 110 ALA A N 1
ATOM 862 C CA . ALA A 1 110 ? -11.838 -5.369 22.763 1.00 90.75 110 ALA A CA 1
ATOM 863 C C . ALA A 1 110 ? -10.925 -6.293 21.935 1.00 90.75 110 ALA A C 1
ATOM 865 O O . ALA A 1 110 ? -11.318 -7.419 21.644 1.00 90.75 110 ALA A O 1
ATOM 866 N N . GLY A 1 111 ? -9.728 -5.840 21.545 1.00 92.94 111 GLY A N 1
ATOM 867 C CA . GLY A 1 111 ? -8.794 -6.590 20.705 1.00 92.94 111 GLY A CA 1
ATOM 868 C C . GLY A 1 111 ? -8.252 -5.783 19.525 1.00 92.94 111 GLY A C 1
ATOM 869 O O . GLY A 1 111 ? -8.298 -4.548 19.512 1.00 92.94 111 GLY A O 1
ATOM 870 N N . ALA A 1 112 ? -7.725 -6.492 18.525 1.00 94.81 112 ALA A N 1
ATOM 871 C CA . ALA A 1 112 ? -7.118 -5.911 17.331 1.00 94.81 112 ALA A CA 1
ATOM 872 C C . ALA A 1 112 ? -8.043 -6.044 16.111 1.00 94.81 112 ALA A C 1
ATOM 874 O O . ALA A 1 112 ? -8.349 -7.145 15.658 1.00 94.81 112 ALA A O 1
ATOM 875 N N . THR A 1 113 ? -8.464 -4.911 15.560 1.00 95.06 113 THR A N 1
ATOM 876 C CA . THR A 1 113 ? -9.303 -4.839 14.359 1.00 95.06 113 THR A CA 1
ATOM 877 C C . THR A 1 113 ? -8.453 -4.439 13.161 1.00 95.06 113 THR A C 1
ATOM 879 O O . THR A 1 113 ? -7.716 -3.455 13.224 1.00 95.06 113 THR A O 1
ATOM 882 N N . VAL A 1 114 ? -8.541 -5.184 12.064 1.00 95.12 114 VAL A N 1
ATOM 883 C CA . VAL A 1 114 ? -7.939 -4.789 10.786 1.00 95.12 114 VAL A CA 1
ATOM 884 C C . VAL A 1 114 ? -8.856 -3.796 10.086 1.00 95.12 114 VAL A C 1
ATOM 886 O O . VAL A 1 114 ? -10.061 -3.999 10.057 1.00 95.12 114 VAL A O 1
ATOM 889 N N . LEU A 1 115 ? -8.293 -2.735 9.507 1.00 92.94 115 LEU A N 1
ATOM 890 C CA . LEU A 1 115 ? -9.059 -1.760 8.732 1.00 92.94 115 LEU A CA 1
ATOM 891 C C . LEU A 1 115 ? -8.652 -1.828 7.258 1.00 92.94 115 LEU A C 1
ATOM 893 O O . LEU A 1 115 ? -7.481 -1.645 6.919 1.00 92.94 115 LEU A O 1
ATOM 897 N N . ILE A 1 116 ? -9.626 -2.063 6.379 1.00 90.62 116 ILE A N 1
ATOM 898 C CA . ILE A 1 116 ? -9.444 -1.962 4.928 1.00 90.62 116 ILE A CA 1
ATOM 899 C C . ILE A 1 116 ? -9.912 -0.585 4.479 1.00 90.62 116 ILE A C 1
ATOM 901 O O . ILE A 1 116 ? -11.082 -0.238 4.621 1.00 90.62 116 ILE A O 1
ATOM 905 N N . VAL A 1 117 ? -8.988 0.197 3.924 1.00 87.56 117 VAL A N 1
ATOM 906 C CA . VAL A 1 117 ? -9.263 1.562 3.473 1.00 87.56 117 VAL A CA 1
ATOM 907 C C . VAL A 1 117 ? -9.121 1.624 1.960 1.00 87.56 117 VAL A C 1
ATOM 909 O O . VAL A 1 117 ? -8.045 1.367 1.427 1.00 87.56 117 VAL A O 1
ATOM 912 N N . ASN A 1 118 ? -10.205 1.991 1.277 1.00 82.38 118 ASN A N 1
ATOM 913 C CA . ASN A 1 118 ? -10.237 2.183 -0.169 1.00 82.38 118 ASN A CA 1
ATOM 914 C C . ASN A 1 118 ? -10.656 3.617 -0.499 1.00 82.38 118 ASN A C 1
ATOM 916 O O . ASN A 1 118 ? -11.674 4.104 -0.015 1.00 82.38 118 ASN A O 1
ATOM 920 N N . GLN A 1 119 ? -9.891 4.276 -1.369 1.00 77.19 119 GLN A N 1
ATOM 921 C CA . GLN A 1 119 ? -10.156 5.642 -1.830 1.00 77.19 119 GLN A CA 1
ATOM 922 C C . GLN A 1 119 ? -11.121 5.661 -3.017 1.00 77.19 119 GLN A C 1
ATOM 924 O O . GLN A 1 119 ? -10.775 6.059 -4.132 1.00 77.19 119 GLN A O 1
ATOM 929 N N . GLU A 1 120 ? -12.346 5.206 -2.795 1.00 78.56 120 GLU A N 1
ATOM 930 C CA . GLU A 1 120 ? -13.360 5.182 -3.840 1.00 78.56 120 GLU A CA 1
ATOM 931 C C . GLU A 1 120 ? -14.398 6.270 -3.596 1.00 78.56 120 GLU A C 1
ATOM 933 O O . GLU A 1 120 ? -15.035 6.340 -2.553 1.00 78.56 120 GLU A O 1
ATOM 938 N N . THR A 1 121 ? -14.559 7.152 -4.580 1.00 75.81 121 THR A N 1
ATOM 939 C CA . THR A 1 121 ? -15.514 8.264 -4.511 1.00 75.81 121 THR A CA 1
ATOM 940 C C . THR A 1 121 ? -16.899 7.859 -5.013 1.00 75.81 121 THR A C 1
ATOM 942 O O . THR A 1 121 ? -17.025 6.978 -5.862 1.00 75.81 121 THR A O 1
ATOM 945 N N . GLY A 1 122 ? -17.948 8.544 -4.564 1.00 81.00 122 GLY A N 1
ATOM 946 C CA . GLY A 1 122 ? -19.320 8.289 -5.014 1.00 81.00 122 GLY A CA 1
ATOM 947 C C . GLY A 1 122 ? -20.000 7.136 -4.276 1.00 81.00 122 GLY A C 1
ATOM 948 O O . GLY A 1 122 ? -19.515 6.654 -3.257 1.00 81.00 122 GLY A O 1
ATOM 949 N N . GLN A 1 123 ? -21.164 6.721 -4.773 1.00 83.12 123 GLN A N 1
ATOM 950 C CA . GLN A 1 123 ? -21.970 5.705 -4.105 1.00 83.12 123 GLN A CA 1
ATOM 951 C C . GLN A 1 123 ? -21.382 4.312 -4.346 1.00 83.12 123 GLN A C 1
ATOM 953 O O . GLN A 1 123 ? -21.151 3.914 -5.487 1.00 83.12 123 GLN A O 1
ATOM 958 N N . ILE A 1 124 ? -21.158 3.572 -3.264 1.00 87.25 124 ILE A N 1
ATOM 959 C CA . ILE A 1 124 ? -20.706 2.181 -3.281 1.00 87.25 124 ILE A CA 1
ATOM 960 C C . ILE A 1 124 ? -21.815 1.348 -2.648 1.00 87.25 124 ILE A C 1
ATOM 962 O O . ILE A 1 124 ? -22.350 1.716 -1.604 1.00 87.25 124 ILE A O 1
ATOM 966 N N . SER A 1 125 ? -22.180 0.240 -3.284 1.00 88.69 125 SER A N 1
ATOM 967 C CA . SER A 1 125 ? -23.145 -0.713 -2.747 1.00 88.69 125 SER A CA 1
ATOM 968 C C . SER A 1 125 ? -22.511 -2.088 -2.588 1.00 88.69 125 SER A C 1
ATOM 970 O O . SER A 1 125 ? -21.682 -2.514 -3.394 1.00 88.69 125 SER A O 1
ATOM 972 N N . CYS A 1 126 ? -22.915 -2.788 -1.532 1.00 89.38 126 CYS A N 1
ATOM 973 C CA . CYS A 1 126 ? -22.568 -4.181 -1.307 1.00 89.38 126 CYS A CA 1
ATOM 974 C C . CYS A 1 126 ? -23.863 -4.984 -1.187 1.00 89.38 126 CYS A C 1
ATOM 976 O O . CYS A 1 126 ? -24.700 -4.700 -0.331 1.00 89.38 126 CYS A O 1
ATOM 978 N N . VAL A 1 127 ? -24.047 -5.969 -2.069 1.00 89.56 127 VAL A N 1
ATOM 979 C CA . VAL A 1 127 ? -25.196 -6.884 -2.036 1.00 89.56 127 VAL A CA 1
ATOM 980 C C . VAL A 1 127 ? -24.671 -8.307 -2.119 1.00 89.56 127 VAL A C 1
ATOM 982 O O . VAL A 1 127 ? -24.064 -8.674 -3.121 1.00 89.56 127 VAL A O 1
ATOM 985 N N . ARG A 1 128 ? -24.918 -9.119 -1.081 1.00 89.44 128 ARG A N 1
ATOM 986 C CA . ARG A 1 128 ? -24.446 -10.518 -0.998 1.00 89.44 128 ARG A CA 1
ATOM 987 C C . ARG A 1 128 ? -22.940 -10.646 -1.266 1.00 89.44 128 ARG A C 1
ATOM 989 O O . ARG A 1 128 ? -22.525 -11.441 -2.103 1.00 89.44 128 ARG A O 1
ATOM 996 N N . ASP A 1 129 ? -22.151 -9.809 -0.598 1.00 87.44 129 ASP A N 1
ATOM 997 C CA . ASP A 1 129 ? -20.691 -9.735 -0.749 1.00 87.44 129 ASP A CA 1
ATOM 998 C C . ASP A 1 129 ? -20.186 -9.323 -2.147 1.00 87.44 129 ASP A C 1
ATOM 1000 O O . ASP A 1 129 ? -19.003 -9.418 -2.467 1.00 87.44 129 ASP A O 1
ATOM 1004 N N . GLN A 1 130 ? -21.078 -8.824 -3.007 1.00 84.69 130 GLN A N 1
ATOM 1005 C CA . GLN A 1 130 ? -20.700 -8.237 -4.285 1.00 84.69 130 GLN A CA 1
ATOM 1006 C C . GLN A 1 130 ? -20.632 -6.728 -4.153 1.00 84.69 130 GLN A C 1
ATOM 1008 O O . GLN A 1 130 ? -21.653 -6.042 -4.054 1.00 84.69 130 GLN A O 1
ATOM 1013 N N . TRP A 1 131 ? -19.408 -6.229 -4.209 1.00 85.69 131 TRP A N 1
ATOM 1014 C CA . TRP A 1 131 ? -19.108 -4.814 -4.160 1.00 85.69 131 TRP A CA 1
ATOM 1015 C C . TRP A 1 131 ? -19.234 -4.204 -5.549 1.00 85.69 131 TRP A C 1
ATOM 1017 O O . TRP A 1 131 ? -18.600 -4.644 -6.510 1.00 85.69 131 TRP A O 1
ATOM 1027 N N . ARG A 1 132 ? -20.098 -3.199 -5.670 1.00 82.44 132 ARG A N 1
ATOM 1028 C CA . ARG A 1 132 ? -20.384 -2.522 -6.932 1.00 82.44 132 ARG A CA 1
ATOM 1029 C C . ARG A 1 132 ? -20.370 -1.020 -6.728 1.00 82.44 132 ARG A C 1
ATOM 1031 O O . ARG A 1 132 ? -20.830 -0.494 -5.720 1.00 82.44 132 ARG A O 1
ATOM 1038 N N . LYS A 1 133 ? -19.881 -0.329 -7.746 1.00 80.81 133 LYS A N 1
ATOM 1039 C CA . LYS A 1 133 ? -19.945 1.122 -7.846 1.00 80.81 133 LYS A CA 1
ATOM 1040 C C . LYS A 1 133 ? -20.878 1.476 -9.004 1.00 80.81 133 LYS A C 1
ATOM 1042 O O . LYS A 1 133 ? -20.483 1.293 -10.158 1.00 80.81 133 LYS A O 1
ATOM 1047 N N . PRO A 1 134 ? -22.135 1.876 -8.740 1.00 71.19 134 PRO A N 1
ATOM 1048 C CA . PRO A 1 134 ? -23.025 2.359 -9.786 1.00 71.19 134 PRO A CA 1
ATOM 1049 C C . PRO A 1 134 ? -22.455 3.631 -10.430 1.00 71.19 134 PRO A C 1
ATOM 1051 O O . PRO A 1 134 ? -22.109 4.587 -9.744 1.00 71.19 134 PRO A O 1
ATOM 1054 N N . GLY A 1 135 ? -22.377 3.641 -11.763 1.00 66.56 135 GLY A N 1
ATOM 1055 C CA . GLY A 1 135 ? -21.968 4.815 -12.538 1.00 66.56 135 GLY A CA 1
ATOM 1056 C C . GLY A 1 135 ? -20.530 4.760 -13.063 1.00 66.56 135 GLY A C 1
ATOM 1057 O O . GLY A 1 135 ? -19.558 4.615 -12.324 1.00 66.56 135 GLY A O 1
ATOM 1058 N N . GLY A 1 136 ? -20.409 4.909 -14.383 1.00 64.12 136 GLY A N 1
ATOM 1059 C CA . GLY A 1 136 ? -19.152 4.917 -15.129 1.00 64.12 136 GLY A CA 1
ATOM 1060 C C . GLY A 1 136 ? -19.334 4.273 -16.503 1.00 64.12 136 GLY A C 1
ATOM 1061 O O . GLY A 1 136 ? -20.027 3.266 -16.634 1.00 64.12 136 GLY A O 1
ATOM 1062 N N . SER A 1 137 ? -18.727 4.846 -17.545 1.00 69.06 137 SER A N 1
ATOM 1063 C CA . SER A 1 137 ? -18.664 4.179 -18.851 1.00 69.06 137 SER A CA 1
ATOM 1064 C C . SER A 1 137 ? -17.956 2.825 -18.700 1.00 69.06 137 SER A C 1
ATOM 1066 O O . SER A 1 137 ? -16.918 2.757 -18.038 1.00 69.06 137 SER A O 1
ATOM 1068 N N . LYS A 1 138 ? -18.469 1.763 -19.344 1.00 66.25 138 LYS A N 1
ATOM 1069 C CA . LYS A 1 138 ? -17.826 0.429 -19.388 1.00 66.25 138 LYS A CA 1
ATOM 1070 C C . LYS A 1 138 ? -16.371 0.491 -19.879 1.00 66.25 138 LYS A C 1
ATOM 1072 O O . LYS A 1 138 ? -15.551 -0.344 -19.515 1.00 66.25 138 LYS A O 1
ATOM 1077 N N . ILE A 1 139 ? -16.038 1.506 -20.677 1.00 69.50 139 ILE A N 1
ATOM 1078 C CA . ILE A 1 139 ? -14.667 1.768 -21.126 1.00 69.50 139 ILE A CA 1
ATOM 1079 C C . ILE A 1 139 ? -13.823 2.312 -19.967 1.00 69.50 139 ILE A C 1
ATOM 1081 O O . ILE A 1 139 ? -12.715 1.842 -19.737 1.00 69.50 139 ILE A O 1
ATOM 1085 N N . MET A 1 140 ? -14.357 3.242 -19.169 1.00 65.81 140 MET A N 1
ATOM 1086 C CA . MET A 1 140 ? -13.651 3.775 -17.998 1.00 65.81 140 MET A CA 1
ATOM 1087 C C . MET A 1 140 ? -13.420 2.730 -16.901 1.00 65.81 140 MET A C 1
ATOM 1089 O O . MET A 1 140 ? -12.448 2.864 -16.163 1.00 65.81 140 MET A O 1
ATOM 1093 N N . SER A 1 141 ? -14.258 1.694 -16.782 1.00 65.44 141 SER A N 1
ATOM 1094 C CA . SER A 1 141 ? -14.022 0.617 -15.808 1.00 65.44 141 SER A CA 1
ATOM 1095 C C . SER A 1 141 ? -12.798 -0.246 -16.123 1.00 65.44 141 SER A C 1
ATOM 1097 O O . SER A 1 141 ? -12.264 -0.850 -15.203 1.00 65.44 141 SER A O 1
ATOM 1099 N N . LEU A 1 142 ? -12.313 -0.270 -17.372 1.00 62.44 142 LEU A N 1
ATOM 1100 C CA . LEU A 1 142 ? -11.058 -0.954 -17.723 1.00 62.44 142 LEU A CA 1
ATOM 1101 C C . LEU A 1 142 ? -9.818 -0.183 -17.243 1.00 62.44 142 LEU A C 1
ATOM 1103 O O . LEU A 1 142 ? -8.778 -0.781 -16.988 1.00 62.44 142 LEU A O 1
ATOM 1107 N N . PHE A 1 143 ? -9.930 1.142 -17.105 1.00 60.50 143 PHE A N 1
ATOM 1108 C CA . PHE A 1 143 ? -8.827 2.022 -16.704 1.00 60.50 143 PHE A CA 1
ATOM 1109 C C . PHE A 1 143 ? -8.817 2.361 -15.208 1.00 60.50 143 PHE A C 1
ATOM 1111 O O . PHE A 1 143 ? -7.844 2.934 -14.714 1.00 60.50 143 PHE A O 1
ATOM 1118 N N . ARG A 1 144 ? -9.882 2.036 -14.466 1.00 62.56 144 ARG A N 1
ATOM 1119 C CA . ARG A 1 144 ? -9.924 2.203 -13.007 1.00 62.56 144 ARG A CA 1
ATOM 1120 C C . ARG A 1 144 ? -9.393 0.941 -12.338 1.00 62.56 144 ARG A C 1
ATOM 1122 O O . ARG A 1 144 ? -9.731 -0.166 -12.746 1.00 62.56 144 ARG A O 1
ATOM 1129 N N . ALA A 1 145 ? -8.585 1.108 -11.291 1.00 61.59 145 ALA A N 1
ATOM 1130 C CA . ALA A 1 145 ? -8.346 0.009 -10.365 1.00 61.59 145 ALA A CA 1
ATOM 1131 C C . ALA A 1 145 ? -9.717 -0.433 -9.835 1.00 61.59 145 ALA A C 1
ATOM 1133 O O . ALA A 1 145 ? -10.496 0.403 -9.387 1.00 61.59 145 ALA A O 1
ATOM 1134 N N . GLY A 1 146 ? -10.062 -1.708 -10.001 1.00 65.69 146 GLY A N 1
ATOM 1135 C CA . GLY A 1 146 ? -11.351 -2.202 -9.535 1.00 65.69 146 GLY A CA 1
ATOM 1136 C C . GLY A 1 146 ? -11.463 -2.050 -8.018 1.00 65.69 146 GLY A C 1
ATOM 1137 O O . GLY A 1 146 ? -10.477 -2.251 -7.314 1.00 65.69 146 GLY A O 1
ATOM 1138 N N . LEU A 1 147 ? -12.678 -1.776 -7.535 1.00 73.75 147 LEU A N 1
ATOM 1139 C CA . LEU A 1 147 ? -13.046 -1.745 -6.109 1.00 73.75 147 LEU A CA 1
ATOM 1140 C C . LEU A 1 147 ? -12.604 -3.017 -5.349 1.00 73.75 147 LEU A C 1
ATOM 1142 O O . LEU A 1 147 ? -12.459 -2.993 -4.131 1.00 73.75 147 LEU A O 1
ATOM 1146 N N . GLY A 1 148 ? -12.390 -4.122 -6.072 1.00 79.69 148 GLY A N 1
ATOM 1147 C CA . GLY A 1 148 ? -12.021 -5.415 -5.507 1.00 79.69 148 GLY A CA 1
ATOM 1148 C C . GLY A 1 148 ? -13.177 -6.037 -4.729 1.00 79.69 148 GLY A C 1
ATOM 1149 O O . GLY A 1 148 ? -14.345 -5.740 -4.985 1.00 79.69 148 GLY A O 1
ATOM 1150 N N . ASN A 1 149 ? -12.844 -6.906 -3.775 1.00 87.81 149 ASN A N 1
ATOM 1151 C CA . ASN A 1 149 ? -13.779 -7.364 -2.750 1.00 87.81 149 ASN A CA 1
ATOM 1152 C C . ASN A 1 149 ? -13.202 -6.986 -1.370 1.00 87.81 149 ASN A C 1
ATOM 1154 O O . ASN A 1 149 ? -12.442 -7.771 -0.799 1.00 87.81 149 ASN A O 1
ATOM 1158 N N . PRO A 1 150 ? -13.555 -5.799 -0.838 1.00 89.62 150 PRO A N 1
ATOM 1159 C CA . PRO A 1 150 ? -13.147 -5.344 0.487 1.00 89.62 150 PRO A CA 1
ATOM 1160 C C . PRO A 1 150 ? -13.383 -6.363 1.606 1.00 89.62 150 PRO A C 1
ATOM 1162 O O . PRO A 1 150 ? -12.520 -6.508 2.466 1.00 89.62 150 PRO A O 1
ATOM 1165 N N . SER A 1 151 ? -14.491 -7.114 1.584 1.00 90.31 151 SER A N 1
ATOM 1166 C CA . SER A 1 151 ? -14.764 -8.141 2.600 1.00 90.31 151 SER A CA 1
ATOM 1167 C C . SER A 1 151 ? -13.758 -9.289 2.527 1.00 90.31 151 SER A C 1
ATOM 1169 O O . SER A 1 151 ? -13.218 -9.729 3.542 1.00 90.31 151 SER A O 1
ATOM 1171 N N . ALA A 1 152 ? -13.469 -9.769 1.314 1.00 91.44 152 ALA A N 1
ATOM 1172 C CA . ALA A 1 152 ? -12.468 -10.808 1.111 1.00 91.44 152 ALA A CA 1
ATOM 1173 C C . ALA A 1 152 ? -11.066 -10.304 1.482 1.00 91.44 152 ALA A C 1
ATOM 1175 O O . ALA A 1 152 ? -10.247 -11.068 1.994 1.00 91.44 152 ALA A O 1
ATOM 1176 N N . ASP A 1 153 ? -10.766 -9.032 1.222 1.00 90.44 153 ASP A N 1
ATOM 1177 C CA . ASP A 1 153 ? -9.496 -8.404 1.589 1.00 90.44 153 ASP A CA 1
ATOM 1178 C C . ASP A 1 153 ? -9.355 -8.301 3.113 1.00 90.44 153 ASP A C 1
ATOM 1180 O O . ASP A 1 153 ? -8.307 -8.670 3.650 1.00 90.44 153 ASP A O 1
ATOM 1184 N N . ALA A 1 154 ? -10.426 -7.906 3.807 1.00 91.88 154 ALA A N 1
ATOM 1185 C CA . ALA A 1 154 ? -10.503 -7.850 5.263 1.00 91.88 154 ALA A CA 1
ATOM 1186 C C . ALA A 1 154 ? -10.255 -9.231 5.881 1.00 91.88 154 ALA A C 1
ATOM 1188 O O . ALA A 1 154 ? -9.359 -9.380 6.712 1.00 91.88 154 ALA A O 1
ATOM 1189 N N . ALA A 1 155 ? -10.943 -10.268 5.391 1.00 93.06 155 ALA A N 1
ATOM 1190 C CA . ALA A 1 155 ? -10.757 -11.641 5.856 1.00 93.06 155 ALA A CA 1
ATOM 1191 C C . ALA A 1 155 ? -9.311 -12.137 5.658 1.00 93.06 155 ALA A C 1
ATOM 1193 O O . ALA A 1 155 ? -8.710 -12.704 6.575 1.00 93.06 155 ALA A O 1
ATOM 1194 N N . ARG A 1 156 ? -8.704 -11.876 4.489 1.00 93.12 156 ARG A N 1
ATOM 1195 C CA . ARG A 1 156 ? -7.302 -12.254 4.224 1.00 93.12 156 ARG A CA 1
ATOM 1196 C C . ARG A 1 156 ? -6.330 -11.521 5.146 1.00 93.12 156 ARG A C 1
ATOM 1198 O O . ARG A 1 156 ? -5.395 -12.135 5.662 1.00 93.12 156 ARG A O 1
ATOM 1205 N N . GLN A 1 157 ? -6.525 -10.222 5.366 1.00 92.62 157 GLN A N 1
ATOM 1206 C CA . GLN A 1 157 ? -5.653 -9.449 6.249 1.00 92.62 157 GLN A CA 1
ATOM 1207 C C . GLN A 1 157 ? -5.838 -9.823 7.727 1.00 92.62 157 GLN A C 1
ATOM 1209 O O . GLN A 1 157 ? -4.849 -9.915 8.455 1.00 92.62 157 GLN A O 1
ATOM 1214 N N . GLN A 1 158 ? -7.057 -10.135 8.162 1.00 94.81 158 GLN A N 1
ATOM 1215 C CA . GLN A 1 158 ? -7.330 -10.665 9.498 1.00 94.81 158 GLN A CA 1
ATOM 1216 C C . GLN A 1 158 ? -6.653 -12.018 9.715 1.00 94.81 158 GLN A C 1
ATOM 1218 O O . GLN A 1 158 ? -6.006 -12.223 10.740 1.00 94.81 158 GLN A O 1
ATOM 1223 N N . GLN A 1 159 ? -6.744 -12.934 8.747 1.00 94.12 159 GLN A N 1
ATOM 1224 C CA . GLN A 1 159 ? -6.060 -14.224 8.829 1.00 94.12 159 GLN A CA 1
ATOM 1225 C C . GLN A 1 159 ? -4.540 -14.047 8.896 1.00 94.12 159 GLN A C 1
ATOM 1227 O O . GLN A 1 159 ? -3.867 -14.720 9.677 1.00 94.12 159 GLN A O 1
ATOM 1232 N N . ARG A 1 160 ? -3.998 -13.090 8.138 1.00 93.12 160 ARG A N 1
ATOM 1233 C CA . ARG A 1 160 ? -2.583 -12.722 8.212 1.00 93.12 160 ARG A CA 1
ATOM 1234 C C . ARG A 1 160 ? -2.204 -12.205 9.599 1.00 93.12 160 ARG A C 1
ATOM 1236 O O . ARG A 1 160 ? -1.222 -12.683 10.159 1.00 93.12 160 ARG A O 1
ATOM 1243 N N . LEU A 1 161 ? -2.991 -11.300 10.181 1.00 94.06 161 LEU A N 1
ATOM 1244 C CA . LEU A 1 161 ? -2.772 -10.825 11.548 1.00 94.06 161 LEU A CA 1
ATOM 1245 C C . LEU A 1 161 ? -2.805 -11.979 12.557 1.00 94.06 161 LEU A C 1
ATOM 1247 O O . LEU A 1 161 ? -1.888 -12.103 13.362 1.00 94.06 161 LEU A O 1
ATOM 1251 N N . ARG A 1 162 ? -3.805 -12.864 12.464 1.00 94.19 162 ARG A N 1
ATOM 1252 C CA . ARG A 1 162 ? -3.915 -14.060 13.313 1.00 94.19 162 ARG A CA 1
ATOM 1253 C C . ARG A 1 162 ? -2.686 -14.956 13.211 1.00 94.19 162 ARG A C 1
ATOM 1255 O O . ARG A 1 162 ? -2.195 -15.405 14.238 1.00 94.19 162 ARG A O 1
ATOM 1262 N N . SER A 1 163 ? -2.171 -15.187 12.002 1.00 93.38 163 SER A N 1
ATOM 1263 C CA . SER A 1 163 ? -0.975 -16.017 11.805 1.00 93.38 163 SER A CA 1
ATOM 1264 C C . SER A 1 163 ? 0.269 -15.424 12.469 1.00 93.38 163 SER A C 1
ATOM 1266 O O . SER A 1 163 ? 1.026 -16.155 13.101 1.00 93.38 163 SER A O 1
ATOM 1268 N N . VAL A 1 164 ? 0.444 -14.100 12.396 1.00 92.88 164 VAL A N 1
ATOM 1269 C CA . VAL A 1 164 ? 1.563 -13.408 13.051 1.00 92.88 164 VAL A CA 1
ATOM 1270 C C . VAL A 1 164 ? 1.403 -13.445 14.570 1.00 92.88 164 VAL A C 1
ATOM 1272 O O . VAL A 1 164 ? 2.347 -13.792 15.266 1.00 92.88 164 VAL A O 1
ATOM 1275 N N . LEU A 1 165 ? 0.206 -13.166 15.094 1.00 92.25 165 LEU A N 1
ATOM 1276 C CA . LEU A 1 165 ? -0.058 -13.238 16.535 1.00 92.25 165 LEU A CA 1
ATOM 1277 C C . LEU A 1 165 ? 0.148 -14.652 17.089 1.00 92.25 165 LEU A C 1
ATOM 1279 O O . LEU A 1 165 ? 0.711 -14.803 18.166 1.00 92.25 165 LEU A O 1
ATOM 1283 N N . ALA A 1 166 ? -0.267 -15.686 16.355 1.00 93.44 166 ALA A N 1
ATOM 1284 C CA . ALA A 1 166 ? -0.052 -17.073 16.752 1.00 93.44 166 ALA A CA 1
ATOM 1285 C C . ALA A 1 166 ? 1.440 -17.442 16.788 1.00 93.44 166 ALA A C 1
ATOM 1287 O O . ALA A 1 166 ? 1.870 -18.110 17.725 1.00 93.44 166 ALA A O 1
ATOM 1288 N N . ALA A 1 167 ? 2.229 -16.978 15.812 1.00 92.88 167 ALA A N 1
ATOM 1289 C CA . ALA A 1 167 ? 3.675 -17.204 15.783 1.00 92.88 167 ALA A CA 1
ATOM 1290 C C . ALA A 1 167 ? 4.400 -16.562 16.981 1.00 92.88 167 ALA A C 1
ATOM 1292 O O . ALA A 1 167 ? 5.364 -17.128 17.485 1.00 92.88 167 ALA A O 1
ATOM 1293 N N . GLU A 1 168 ? 3.897 -15.428 17.470 1.00 91.81 168 GLU A N 1
ATOM 1294 C CA . GLU A 1 168 ? 4.415 -14.718 18.650 1.00 91.81 168 GLU A CA 1
ATOM 1295 C C . GLU A 1 168 ? 3.813 -15.225 19.981 1.00 91.81 168 GLU A C 1
ATOM 1297 O O . GLU A 1 168 ? 4.030 -14.630 21.034 1.00 91.81 168 GLU A O 1
ATOM 1302 N N . GLY A 1 169 ? 3.012 -16.300 19.967 1.00 92.44 169 GLY A N 1
ATOM 1303 C CA . GLY A 1 169 ? 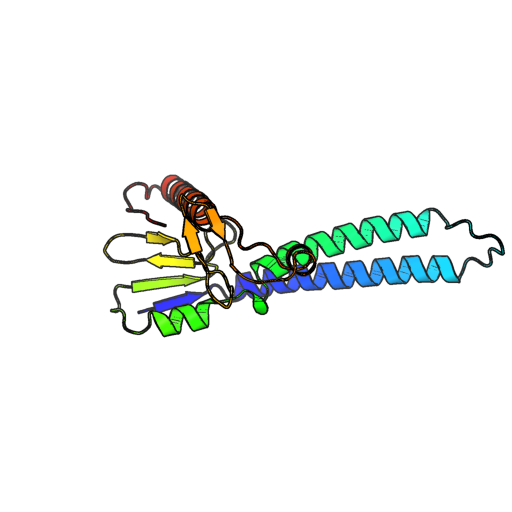2.380 -16.860 21.172 1.00 92.44 169 GLY A CA 1
ATOM 1304 C C . GLY A 1 169 ? 1.191 -16.055 21.721 1.00 92.44 169 GLY A C 1
ATOM 1305 O O . GLY A 1 169 ? 0.720 -16.313 22.826 1.00 92.44 169 GLY A O 1
ATOM 1306 N N . LEU A 1 170 ? 0.664 -15.098 20.954 1.00 91.50 170 LEU A N 1
ATOM 1307 C CA . LEU A 1 170 ? -0.439 -14.198 21.319 1.00 91.50 170 LEU A CA 1
ATOM 1308 C C . LEU A 1 170 ? -1.792 -14.641 20.726 1.00 91.50 170 LEU A C 1
ATOM 1310 O O . LEU A 1 170 ? -2.618 -13.814 20.337 1.00 91.50 170 LEU A O 1
ATOM 1314 N N . SER A 1 171 ? -2.056 -15.948 20.662 1.00 88.88 171 SER A N 1
ATOM 1315 C CA . SER A 1 171 ? -3.275 -16.510 20.048 1.00 88.88 171 SER A CA 1
ATOM 1316 C C . SER A 1 171 ? -4.582 -16.120 20.749 1.00 88.88 171 SER A C 1
ATOM 1318 O O . SER A 1 171 ? -5.650 -16.218 20.152 1.00 88.88 171 SER A O 1
ATOM 1320 N N . ASN A 1 172 ? -4.507 -15.672 22.004 1.00 90.12 172 ASN A N 1
ATOM 1321 C CA . ASN A 1 172 ? -5.672 -15.326 22.824 1.00 90.12 172 ASN A CA 1
ATOM 1322 C C . ASN A 1 172 ? -6.227 -13.922 22.535 1.00 90.12 172 ASN A C 1
ATOM 1324 O O . ASN A 1 172 ? -7.267 -13.555 23.077 1.00 90.12 172 ASN A O 1
ATOM 1328 N N . VAL A 1 173 ? -5.541 -13.121 21.712 1.00 91.06 173 VAL A N 1
ATOM 1329 C CA . VAL A 1 173 ? -5.981 -11.761 21.383 1.00 91.06 173 VAL A CA 1
ATOM 1330 C C . VAL A 1 173 ? -7.178 -11.825 20.424 1.00 91.06 173 VAL A C 1
ATOM 1332 O O . VAL A 1 173 ? -7.046 -12.369 19.320 1.00 91.06 173 VAL A O 1
ATOM 1335 N N . PRO A 1 174 ? -8.339 -11.242 20.780 1.00 93.25 174 PRO A N 1
ATOM 1336 C CA . PRO A 1 174 ? -9.474 -11.180 19.871 1.00 93.25 174 PRO A CA 1
ATOM 1337 C C . PRO A 1 174 ? -9.115 -10.368 18.624 1.00 93.25 174 PRO A C 1
ATOM 1339 O O . PRO A 1 174 ? -8.508 -9.298 18.714 1.00 93.25 174 PRO A O 1
ATOM 1342 N N . THR A 1 175 ? -9.487 -10.883 17.451 1.00 93.25 175 THR A N 1
ATOM 1343 C CA . THR A 1 175 ? -9.207 -10.239 16.161 1.00 93.25 175 THR A CA 1
ATOM 1344 C C . THR A 1 175 ? -10.451 -10.150 15.291 1.00 93.25 175 THR A C 1
ATOM 1346 O O . THR A 1 175 ? -11.129 -11.160 15.070 1.00 93.25 175 THR A O 1
ATOM 1349 N N . SER A 1 176 ? -10.693 -8.967 14.735 1.00 92.56 176 SER A N 1
ATOM 1350 C CA . SER A 1 176 ? -11.808 -8.615 13.839 1.00 92.56 176 SER A CA 1
ATOM 1351 C C . SER A 1 176 ? -11.296 -7.916 12.572 1.00 92.56 176 SER A C 1
ATOM 1353 O O . SER A 1 176 ? -10.116 -7.562 12.491 1.00 92.56 176 SER A O 1
ATOM 1355 N N . ALA A 1 177 ? -12.165 -7.763 11.573 1.00 85.50 177 ALA A N 1
ATOM 1356 C CA . ALA A 1 177 ? -11.883 -7.152 10.273 1.00 85.50 177 ALA A CA 1
ATOM 1357 C C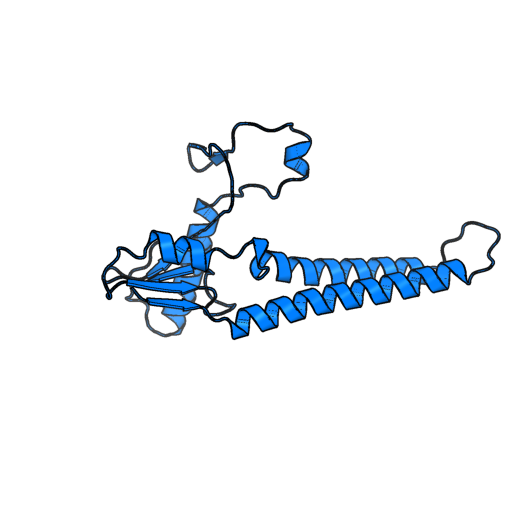 . ALA A 1 177 ? -13.096 -6.356 9.788 1.00 85.50 177 ALA A C 1
ATOM 1359 O O . ALA A 1 177 ? -14.217 -6.754 10.185 1.00 85.50 177 ALA A O 1
#

Foldseek 3Di:
DAEAEPVVVLVVLLVQLVVLLVVLVVLQVVLVVVVVPPPDPDPDRDVSNVVSNVSSVVSNVSSVVSCVQRNPVFDCSVVVCVVCVPDDPQWYWYACVDPLAARIWIQHPLFIEHDDDDPDDDDWDADPQDIDDPDDDPVVCVVDDDPPRSVVVRVVRQVSVCVVCVVVVNNVTDYYD

Secondary structure (DSSP, 8-state):
-EEEE-HHHHHHHHHHHHHHHHHHHHHHHHHHHHHHH---SS----HHHHHHHHHHHHHHHHHHHHHHHHSGGG--HHHHHHHTTTS-TT-EEEES--TTS-SEEEEETTEEEE-------S--EEETTEEE-----TTHHHHSPP---HHHHHHHHHHHHHHHHHHTT-TTS-EE-